Protein AF-A0A538LDL5-F1 (afdb_monomer_lite)

Structure (mmCIF, N/CA/C/O backbone):
data_AF-A0A538LDL5-F1
#
_entry.id   AF-A0A538LDL5-F1
#
loop_
_atom_site.group_PDB
_atom_site.id
_atom_site.type_symbol
_atom_site.label_atom_id
_atom_site.label_alt_id
_atom_site.label_comp_id
_atom_site.label_asym_id
_atom_site.label_entity_id
_atom_site.label_seq_id
_atom_site.pdbx_PDB_ins_code
_atom_site.Cartn_x
_atom_site.Cartn_y
_atom_site.Cartn_z
_atom_site.occupancy
_atom_site.B_iso_or_equiv
_atom_site.auth_seq_id
_atom_site.auth_comp_id
_atom_site.auth_asym_id
_atom_site.auth_atom_id
_atom_site.pdbx_PDB_model_num
ATOM 1 N N . MET A 1 1 ? -12.285 -13.581 -1.130 1.00 51.12 1 MET A N 1
ATOM 2 C CA . MET A 1 1 ? -10.841 -13.663 -0.842 1.00 51.12 1 MET A CA 1
ATOM 3 C C . MET A 1 1 ? -10.325 -14.948 -1.444 1.00 51.12 1 MET A C 1
ATOM 5 O O . MET A 1 1 ? -10.673 -16.023 -0.968 1.00 51.12 1 MET A O 1
ATOM 9 N N . ASP A 1 2 ? -9.623 -14.809 -2.559 1.00 67.19 2 ASP A N 1
ATOM 10 C CA . ASP A 1 2 ? -9.102 -15.915 -3.360 1.00 67.19 2 ASP A CA 1
ATOM 11 C C . ASP A 1 2 ? -7.793 -16.448 -2.744 1.00 67.19 2 ASP A C 1
ATOM 13 O O . ASP A 1 2 ? -7.124 -15.725 -1.998 1.00 67.19 2 ASP A O 1
ATOM 17 N N . SER A 1 3 ? -7.406 -17.694 -3.028 1.00 66.75 3 SER A N 1
ATOM 18 C CA . SER A 1 3 ? -6.153 -18.286 -2.521 1.00 66.75 3 SER A CA 1
ATOM 19 C C . SER A 1 3 ? -4.925 -17.457 -2.907 1.00 66.75 3 SER A C 1
ATOM 21 O O . SER A 1 3 ? -3.996 -17.329 -2.114 1.00 66.75 3 SER A O 1
ATOM 23 N N . HIS A 1 4 ? -4.975 -16.790 -4.062 1.00 65.25 4 HIS A N 1
ATOM 24 C CA . HIS A 1 4 ? -3.918 -15.885 -4.508 1.00 65.25 4 HIS A CA 1
ATOM 25 C C . HIS A 1 4 ? -3.692 -14.686 -3.577 1.00 65.25 4 HIS A C 1
ATOM 27 O O . HIS A 1 4 ? -2.549 -14.283 -3.373 1.00 65.25 4 HIS A O 1
ATOM 33 N N . HIS A 1 5 ? -4.749 -14.129 -2.979 1.00 64.31 5 HIS A N 1
ATOM 34 C CA . HIS A 1 5 ? -4.606 -12.999 -2.053 1.00 64.31 5 HIS A CA 1
ATOM 35 C C . HIS A 1 5 ? -3.970 -13.425 -0.732 1.00 64.31 5 HIS A C 1
ATOM 37 O O . HIS A 1 5 ? -3.163 -12.683 -0.178 1.00 64.31 5 HIS A O 1
ATOM 43 N N . ARG A 1 6 ? -4.278 -14.637 -0.254 1.00 68.62 6 ARG A N 1
ATOM 44 C CA . ARG A 1 6 ? -3.680 -15.188 0.970 1.00 68.62 6 ARG A CA 1
ATOM 45 C C . ARG A 1 6 ? -2.189 -15.490 0.785 1.00 68.62 6 A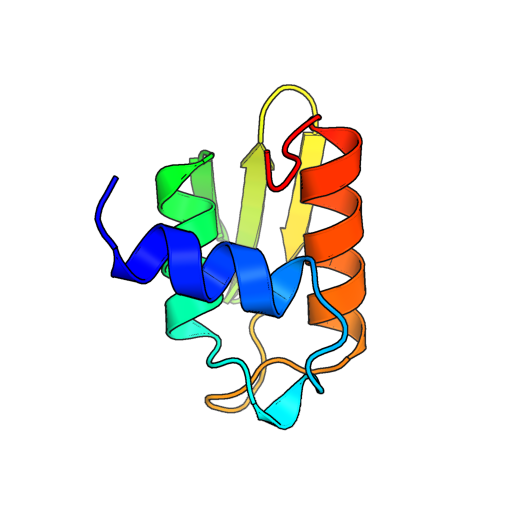RG A C 1
ATOM 47 O O . ARG A 1 6 ? -1.400 -15.139 1.657 1.00 68.62 6 ARG A O 1
ATOM 54 N N . ASP A 1 7 ? -1.798 -16.048 -0.359 1.00 70.69 7 ASP A N 1
ATOM 55 C CA . ASP A 1 7 ? -0.391 -16.345 -0.661 1.00 70.69 7 ASP A CA 1
ATOM 56 C C . ASP A 1 7 ? 0.456 -15.071 -0.785 1.00 70.69 7 ASP A C 1
ATOM 58 O O . ASP A 1 7 ? 1.577 -15.001 -0.275 1.00 70.69 7 ASP A O 1
ATOM 62 N N . THR A 1 8 ? -0.075 -14.035 -1.441 1.00 69.88 8 THR A N 1
ATOM 63 C CA . THR A 1 8 ? 0.596 -12.732 -1.523 1.00 69.88 8 THR A CA 1
ATOM 64 C C . THR A 1 8 ? 0.722 -12.090 -0.144 1.00 69.88 8 THR A C 1
ATOM 66 O O . THR A 1 8 ? 1.801 -11.605 0.197 1.00 69.88 8 THR A O 1
ATOM 69 N N . LEU A 1 9 ? -0.330 -12.149 0.679 1.00 69.88 9 LEU A N 1
ATOM 70 C CA . LEU A 1 9 ? -0.295 -11.641 2.049 1.00 69.88 9 LEU A CA 1
ATOM 71 C C . LEU A 1 9 ? 0.764 -12.366 2.897 1.00 69.88 9 LEU A C 1
ATOM 73 O O . LEU A 1 9 ? 1.535 -11.708 3.587 1.00 69.88 9 LEU A O 1
ATOM 77 N N . GLN A 1 10 ? 0.876 -13.696 2.800 1.00 73.50 10 GLN A N 1
ATOM 78 C CA . GLN A 1 10 ? 1.904 -14.467 3.513 1.00 73.50 10 GLN A CA 1
ATOM 79 C C . GLN A 1 10 ? 3.331 -14.131 3.064 1.00 73.50 10 GLN A C 1
ATOM 81 O O . GLN A 1 10 ? 4.242 -14.114 3.888 1.00 73.50 10 GLN A O 1
ATOM 86 N N . LYS A 1 11 ? 3.554 -13.841 1.778 1.00 70.75 11 LYS A N 1
ATOM 87 C CA . LYS A 1 11 ? 4.877 -13.416 1.288 1.00 70.75 11 LYS A CA 1
ATOM 88 C C . LYS A 1 11 ? 5.243 -12.019 1.774 1.00 70.75 11 LYS A C 1
ATOM 90 O O . LYS A 1 11 ? 6.374 -11.808 2.207 1.00 70.75 11 LYS A O 1
ATOM 95 N N . ILE A 1 12 ? 4.286 -11.092 1.717 1.00 67.56 12 ILE A N 1
ATOM 96 C CA . ILE A 1 12 ? 4.474 -9.713 2.171 1.00 67.56 12 ILE A CA 1
ATOM 97 C C . ILE A 1 12 ? 4.702 -9.690 3.679 1.00 67.56 12 ILE A C 1
ATOM 99 O O . ILE A 1 12 ? 5.670 -9.083 4.110 1.00 67.56 12 ILE A O 1
ATOM 103 N N . LEU A 1 13 ? 3.885 -10.378 4.476 1.00 64.38 13 LEU A N 1
ATOM 104 C CA . LEU A 1 13 ? 4.019 -10.392 5.938 1.00 64.38 13 LEU A CA 1
ATOM 105 C C . LEU A 1 13 ? 5.106 -11.357 6.450 1.00 64.38 13 LEU A C 1
ATOM 107 O O . LEU A 1 13 ? 5.553 -11.236 7.588 1.00 64.38 13 LEU A O 1
ATOM 111 N N . GLY A 1 14 ? 5.566 -12.291 5.616 1.00 66.50 14 GLY A N 1
ATOM 112 C CA . GLY A 1 14 ? 6.749 -13.115 5.868 1.00 66.50 14 GLY A CA 1
ATOM 113 C C . GLY A 1 14 ? 8.067 -12.381 5.584 1.00 66.50 14 GLY A C 1
ATOM 114 O O . GLY A 1 14 ? 8.110 -11.170 5.407 1.00 66.50 14 GLY A O 1
ATOM 115 N N . HIS A 1 15 ? 9.172 -13.128 5.504 1.00 63.78 15 HIS A N 1
ATOM 116 C CA . HIS A 1 15 ? 10.528 -12.608 5.241 1.00 63.78 15 HIS A CA 1
ATOM 117 C C . HIS A 1 15 ? 10.970 -12.777 3.773 1.00 63.78 15 HIS A C 1
ATOM 119 O O . HIS A 1 15 ? 12.152 -12.966 3.485 1.00 63.78 15 HIS A O 1
ATOM 125 N N . ALA A 1 16 ? 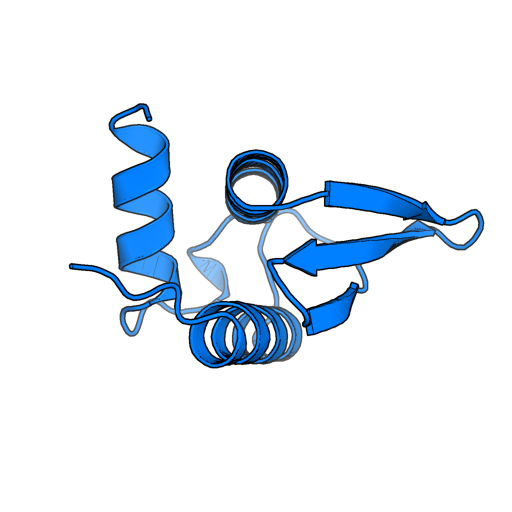10.032 -12.762 2.821 1.00 62.41 16 ALA A N 1
ATOM 126 C CA . ALA A 1 16 ? 10.400 -12.894 1.414 1.00 62.41 16 ALA A CA 1
ATOM 127 C C . ALA A 1 16 ? 11.249 -11.686 0.953 1.00 62.41 16 ALA A C 1
ATOM 129 O O . ALA A 1 16 ? 10.924 -10.549 1.316 1.00 62.41 16 ALA A O 1
ATOM 130 N N . PRO A 1 17 ? 12.307 -11.907 0.147 1.00 68.06 17 PRO A N 1
ATOM 131 C CA . PRO A 1 17 ? 13.036 -10.825 -0.508 1.00 68.06 17 PRO A CA 1
ATOM 132 C C . PRO A 1 17 ? 12.120 -10.026 -1.441 1.00 68.06 17 PRO A C 1
ATOM 134 O O . PRO A 1 17 ? 11.304 -10.619 -2.150 1.00 68.06 17 PRO A O 1
ATOM 137 N N . ALA A 1 18 ? 12.296 -8.703 -1.493 1.00 65.88 18 ALA A N 1
ATOM 138 C CA . ALA A 1 18 ? 11.479 -7.798 -2.310 1.00 65.88 18 ALA A CA 1
ATOM 139 C C . ALA A 1 18 ? 11.436 -8.197 -3.800 1.00 65.88 18 ALA A C 1
ATOM 141 O O . ALA A 1 18 ? 10.369 -8.227 -4.406 1.00 65.88 18 ALA A O 1
ATOM 142 N N . ALA A 1 19 ? 12.566 -8.672 -4.338 1.00 67.94 19 ALA A N 1
ATOM 143 C CA . ALA A 1 19 ? 12.691 -9.163 -5.714 1.00 67.94 19 ALA A CA 1
ATOM 144 C C . ALA A 1 19 ? 11.822 -10.395 -6.057 1.00 67.94 19 ALA A C 1
ATOM 146 O O . ALA A 1 19 ? 11.726 -10.764 -7.223 1.00 67.94 19 ALA A O 1
ATOM 147 N N . ASN A 1 20 ? 11.201 -11.049 -5.068 1.00 75.50 20 ASN A N 1
ATOM 148 C CA . ASN A 1 20 ? 10.302 -12.191 -5.275 1.00 75.50 20 ASN A CA 1
ATOM 149 C C . ASN A 1 20 ? 8.813 -11.810 -5.205 1.00 75.50 20 ASN A C 1
ATOM 151 O O . ASN A 1 20 ? 7.955 -12.700 -5.247 1.00 75.50 20 ASN A O 1
ATOM 155 N N . ILE A 1 21 ? 8.495 -10.524 -5.037 1.00 84.38 21 ILE A N 1
ATOM 156 C CA . ILE A 1 21 ? 7.127 -10.028 -4.907 1.00 84.38 21 ILE A CA 1
ATOM 157 C C . ILE A 1 21 ? 6.844 -9.075 -6.068 1.00 84.38 21 ILE A C 1
ATOM 159 O O . ILE A 1 21 ? 7.391 -7.976 -6.149 1.00 84.38 21 ILE A O 1
ATOM 163 N N . GLU A 1 22 ? 5.945 -9.491 -6.958 1.00 91.50 22 GLU A N 1
ATOM 164 C CA . GLU A 1 22 ? 5.537 -8.653 -8.081 1.00 91.50 22 GLU A CA 1
ATOM 165 C C . GLU A 1 22 ? 4.633 -7.511 -7.602 1.00 91.50 22 GLU A C 1
ATOM 167 O O . GLU A 1 22 ? 3.665 -7.720 -6.864 1.00 91.50 22 GLU A O 1
ATOM 172 N N . TRP A 1 23 ? 4.877 -6.303 -8.106 1.00 93.38 23 TRP A N 1
ATOM 173 C CA . TRP A 1 23 ? 4.077 -5.114 -7.820 1.00 93.38 23 TRP A CA 1
ATOM 174 C C . TRP A 1 23 ? 2.589 -5.323 -8.099 1.00 93.38 23 TRP A C 1
ATOM 176 O O . TRP A 1 23 ? 1.741 -4.909 -7.314 1.00 93.38 23 TRP A O 1
ATOM 186 N N . ARG A 1 24 ? 2.251 -6.038 -9.179 1.00 92.06 24 ARG A N 1
ATOM 187 C CA . ARG A 1 24 ? 0.856 -6.345 -9.526 1.00 92.06 24 ARG A CA 1
ATOM 188 C C . ARG A 1 24 ? 0.143 -7.142 -8.429 1.00 92.06 24 ARG A C 1
ATOM 190 O O . ARG A 1 24 ? -1.056 -6.965 -8.232 1.00 92.06 24 ARG A O 1
ATOM 197 N N . GLN A 1 25 ? 0.866 -8.010 -7.718 1.00 90.69 25 GLN A N 1
ATOM 198 C CA . GLN A 1 25 ? 0.314 -8.763 -6.592 1.00 90.69 25 GLN A CA 1
ATOM 199 C C . GLN A 1 25 ? 0.082 -7.853 -5.383 1.00 90.69 25 GLN A C 1
ATOM 201 O O . GLN A 1 25 ? -0.977 -7.933 -4.765 1.00 90.69 25 GLN A O 1
ATOM 206 N N . VAL A 1 26 ? 1.032 -6.959 -5.086 1.00 91.06 26 VAL A N 1
ATOM 207 C CA . VAL A 1 26 ? 0.893 -5.960 -4.014 1.00 91.06 26 VAL A CA 1
ATOM 208 C C . VAL A 1 26 ? -0.289 -5.038 -4.284 1.00 91.06 26 VAL A C 1
ATOM 210 O O . VAL A 1 26 ? -1.153 -4.897 -3.427 1.00 91.06 26 VAL A O 1
ATOM 213 N N . LEU A 1 27 ? -0.385 -4.479 -5.491 1.00 93.31 27 LEU A N 1
ATOM 214 C CA . LEU A 1 27 ? -1.491 -3.611 -5.884 1.00 93.31 27 LEU A CA 1
ATOM 215 C C . LEU A 1 27 ? -2.842 -4.322 -5.737 1.00 93.31 27 LEU A C 1
ATOM 217 O O . LEU A 1 27 ? -3.746 -3.782 -5.109 1.00 93.31 27 LEU A O 1
ATOM 221 N N . SER A 1 28 ? -2.954 -5.561 -6.229 1.00 92.12 28 SER A N 1
ATOM 222 C CA . SER A 1 28 ? -4.191 -6.338 -6.096 1.00 92.12 28 SER A CA 1
ATOM 223 C C . SER A 1 28 ? -4.566 -6.622 -4.637 1.00 92.12 28 SER A C 1
ATOM 225 O O . SER A 1 28 ? -5.753 -6.663 -4.318 1.00 92.12 28 SER A O 1
ATOM 227 N N . LEU A 1 29 ? -3.585 -6.807 -3.744 1.00 90.69 29 LEU A N 1
ATOM 228 C CA . LEU A 1 29 ? -3.848 -6.913 -2.309 1.00 90.69 29 LEU A CA 1
ATOM 229 C C . LEU A 1 29 ? -4.361 -5.583 -1.744 1.00 90.69 29 LEU A C 1
ATOM 231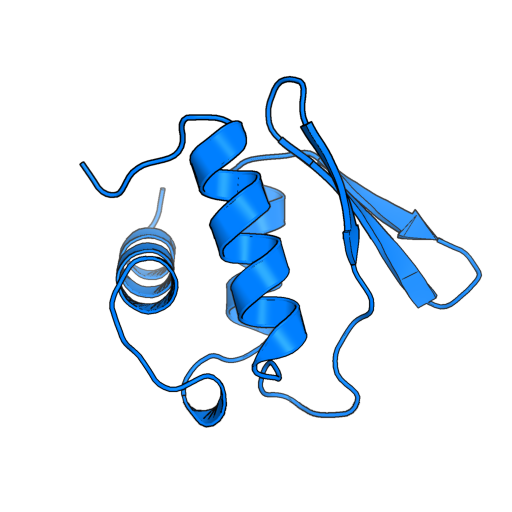 O O . LEU A 1 29 ? -5.368 -5.584 -1.043 1.00 90.69 29 LEU A O 1
ATOM 235 N N . LEU A 1 30 ? -3.696 -4.466 -2.050 1.00 93.00 30 LEU A N 1
ATOM 236 C CA . LEU A 1 30 ? -4.075 -3.137 -1.557 1.00 93.00 30 LEU A CA 1
ATOM 237 C C . LEU A 1 30 ? -5.489 -2.742 -2.004 1.00 93.00 30 LEU A C 1
ATOM 239 O O . LEU A 1 30 ? -6.267 -2.243 -1.196 1.00 93.00 30 LEU A O 1
ATOM 243 N N . GLU A 1 31 ? -5.853 -3.041 -3.250 1.00 93.25 31 GLU A N 1
ATOM 244 C CA . GLU A 1 31 ? -7.213 -2.862 -3.778 1.00 93.25 31 GLU A CA 1
ATOM 245 C C . GLU A 1 31 ? -8.248 -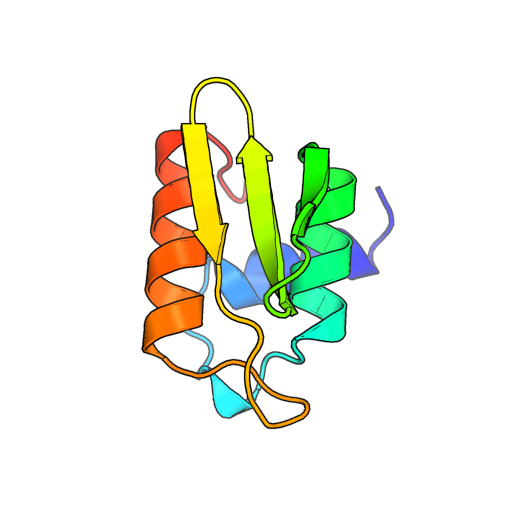3.768 -3.092 1.00 93.25 31 GLU A C 1
ATOM 247 O O . GLU A 1 31 ? -9.426 -3.423 -3.028 1.00 93.25 31 GLU A O 1
ATOM 252 N N . ALA A 1 32 ? -7.833 -4.931 -2.581 1.00 91.44 32 ALA A N 1
ATOM 253 C CA . ALA A 1 32 ? -8.719 -5.854 -1.876 1.00 91.44 32 ALA A CA 1
ATOM 254 C C . ALA A 1 32 ? -8.963 -5.457 -0.411 1.00 91.44 32 ALA A C 1
ATOM 256 O O . ALA A 1 32 ? -10.013 -5.794 0.137 1.00 91.44 32 ALA A O 1
ATOM 257 N N . VAL A 1 33 ? -8.000 -4.790 0.235 1.00 89.75 33 VAL A N 1
ATOM 258 C CA . VAL A 1 33 ? -8.066 -4.446 1.670 1.00 89.75 33 VAL A CA 1
ATOM 259 C C . VAL A 1 33 ? -8.356 -2.972 1.945 1.00 89.75 33 VAL A C 1
ATOM 261 O O . VAL A 1 33 ? -8.646 -2.613 3.083 1.00 89.75 33 VAL A O 1
ATOM 264 N N . GLY A 1 34 ? -8.292 -2.116 0.928 1.00 92.56 34 GLY A N 1
ATOM 265 C CA . GLY A 1 34 ? -8.433 -0.676 1.079 1.00 92.56 34 GLY A CA 1
ATOM 266 C C . GLY A 1 34 ? -8.922 0.019 -0.184 1.00 92.56 34 GLY A C 1
ATOM 267 O O . GLY A 1 34 ? -9.396 -0.598 -1.134 1.00 92.56 34 GLY A O 1
ATOM 268 N N . THR A 1 35 ? -8.823 1.344 -0.177 1.00 96.00 35 THR A N 1
ATOM 269 C CA . THR A 1 35 ? -9.111 2.185 -1.342 1.00 96.00 35 THR A CA 1
ATOM 270 C C . THR A 1 35 ? -7.803 2.658 -1.956 1.00 96.00 35 THR A C 1
ATOM 272 O O . THR A 1 35 ? -6.977 3.238 -1.259 1.00 96.00 35 THR A O 1
ATOM 275 N N . VAL A 1 36 ? -7.634 2.454 -3.263 1.00 96.44 36 VAL A N 1
ATOM 276 C CA . VAL A 1 36 ? -6.461 2.910 -4.022 1.00 96.44 36 VAL A CA 1
ATOM 277 C C . VAL A 1 36 ? -6.881 4.006 -4.997 1.00 96.44 36 VAL A C 1
ATOM 279 O O . VAL A 1 36 ? -7.797 3.825 -5.801 1.00 96.44 36 VAL A O 1
ATOM 282 N N . ARG A 1 37 ? -6.203 5.154 -4.949 1.00 96.31 37 ARG A N 1
ATOM 283 C CA . ARG A 1 37 ? -6.410 6.287 -5.856 1.00 96.31 37 ARG A CA 1
ATOM 284 C C . ARG A 1 37 ? -5.127 6.569 -6.626 1.00 96.31 37 ARG A C 1
ATOM 286 O O . ARG A 1 37 ? -4.076 6.819 -6.044 1.00 96.31 37 ARG A O 1
ATOM 293 N N . HIS A 1 38 ? -5.228 6.578 -7.949 1.00 93.75 38 HIS A N 1
ATOM 294 C CA . HIS A 1 38 ? -4.120 6.963 -8.817 1.00 93.75 38 HIS A CA 1
ATOM 295 C C . HIS A 1 38 ? -3.997 8.488 -8.849 1.00 93.75 38 HIS A C 1
ATOM 297 O O . HIS A 1 38 ? -4.942 9.183 -9.228 1.00 93.75 38 HIS A O 1
ATOM 303 N N . GLN A 1 39 ? -2.835 9.011 -8.465 1.00 93.56 39 GLN A N 1
ATOM 304 C CA . GLN A 1 39 ? -2.536 10.433 -8.568 1.00 93.56 39 GLN A CA 1
ATOM 305 C C . GLN A 1 39 ? -1.964 10.786 -9.947 1.00 93.56 39 GLN A C 1
ATOM 307 O O . GLN A 1 39 ? -1.350 9.969 -10.633 1.00 93.56 39 GLN A O 1
ATOM 312 N N . HIS A 1 40 ? -2.110 12.054 -10.338 1.00 89.56 40 HIS A N 1
ATOM 313 C CA . HIS A 1 40 ? -1.626 12.567 -11.625 1.00 89.56 40 HIS A CA 1
ATOM 314 C C . HIS A 1 40 ? -0.102 12.462 -11.813 1.00 89.56 40 HIS A C 1
ATOM 316 O O . HIS A 1 40 ? 0.376 12.460 -12.942 1.00 89.56 40 HIS A O 1
ATOM 322 N N . ASN A 1 41 ? 0.663 12.367 -10.724 1.00 88.75 41 ASN A N 1
ATOM 323 C CA . ASN A 1 41 ? 2.121 12.208 -10.730 1.00 88.75 41 ASN A CA 1
ATOM 324 C C . ASN A 1 41 ? 2.575 10.736 -10.838 1.00 88.75 41 ASN A C 1
ATOM 326 O O . ASN A 1 41 ? 3.762 10.458 -10.677 1.00 88.75 41 ASN A O 1
ATOM 330 N N . GLY A 1 42 ? 1.647 9.800 -11.059 1.00 89.81 42 GLY A N 1
ATOM 331 C CA . GLY A 1 42 ? 1.932 8.367 -11.135 1.00 89.81 42 GLY A CA 1
ATOM 332 C C . GLY A 1 42 ? 2.087 7.675 -9.779 1.00 89.81 42 GLY A C 1
ATOM 333 O O . GLY A 1 42 ? 2.327 6.473 -9.755 1.00 89.81 42 GLY A O 1
ATOM 334 N N . LYS A 1 43 ? 1.936 8.391 -8.656 1.00 94.69 43 LYS A N 1
ATOM 335 C CA . LYS A 1 43 ? 1.883 7.786 -7.318 1.00 94.69 43 LYS A CA 1
ATOM 336 C C . LYS A 1 43 ? 0.497 7.218 -7.026 1.0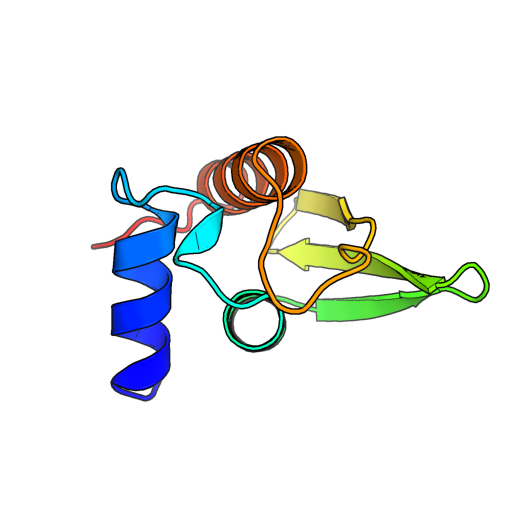0 94.69 43 LYS A C 1
ATOM 338 O O . LYS A 1 43 ? -0.495 7.613 -7.641 1.00 94.69 43 LYS A O 1
ATOM 343 N N . LEU A 1 44 ? 0.432 6.318 -6.054 1.00 95.44 44 LEU A N 1
ATOM 344 C CA . LEU A 1 44 ? -0.814 5.788 -5.519 1.00 95.44 44 LEU A CA 1
ATOM 345 C C . LEU A 1 44 ? -1.042 6.337 -4.123 1.00 95.44 44 LEU A C 1
ATOM 347 O O . LEU A 1 44 ? -0.180 6.207 -3.268 1.00 95.44 44 LEU A O 1
ATOM 351 N N . GLU A 1 45 ? -2.207 6.915 -3.885 1.00 96.69 45 GLU A N 1
ATOM 352 C CA . GLU A 1 45 ? -2.698 7.162 -2.535 1.00 96.69 45 GLU A CA 1
ATOM 353 C C . GLU A 1 45 ? -3.534 5.960 -2.108 1.00 96.69 45 GLU A C 1
ATOM 355 O O . GLU A 1 45 ? -4.485 5.581 -2.795 1.00 96.69 45 GLU A O 1
ATOM 360 N N . VAL A 1 46 ? -3.146 5.335 -1.004 1.00 96.75 46 VAL A N 1
ATOM 361 C CA . VAL A 1 46 ? -3.757 4.111 -0.501 1.00 96.75 46 VAL A CA 1
ATOM 362 C C . VAL A 1 46 ? -4.276 4.370 0.896 1.00 96.75 46 VAL A C 1
ATOM 364 O O . VAL A 1 46 ? -3.536 4.840 1.752 1.00 96.75 46 VAL A O 1
ATOM 367 N N . THR A 1 47 ? -5.543 4.042 1.121 1.00 95.12 47 THR A N 1
ATOM 368 C CA . THR A 1 47 ? -6.188 4.155 2.429 1.00 95.12 47 THR A CA 1
ATOM 369 C C . THR A 1 47 ? -6.639 2.778 2.895 1.00 95.12 47 THR A C 1
ATOM 371 O O . THR A 1 47 ? -7.446 2.131 2.221 1.00 95.12 47 THR A O 1
ATOM 374 N N . VAL A 1 48 ? -6.151 2.343 4.058 1.00 92.31 48 VAL A N 1
ATOM 375 C CA . VAL A 1 48 ? -6.533 1.086 4.719 1.00 92.31 48 VAL A CA 1
ATOM 376 C C . VAL A 1 48 ? -6.948 1.411 6.154 1.00 92.31 48 VAL A C 1
ATOM 378 O O . VAL A 1 48 ? -6.132 1.825 6.971 1.00 92.31 48 VAL A O 1
ATOM 381 N N . GLY A 1 49 ? -8.232 1.244 6.478 1.00 88.81 49 GLY A N 1
ATOM 382 C CA . GLY A 1 49 ? -8.752 1.657 7.786 1.00 88.81 49 GLY A CA 1
ATOM 383 C C . GLY A 1 49 ? -8.623 3.172 8.000 1.00 88.81 49 GLY 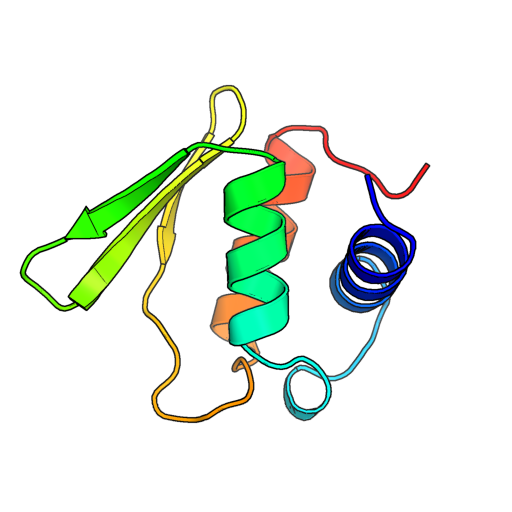A C 1
ATOM 384 O O . GLY A 1 49 ? -9.164 3.948 7.213 1.00 88.81 49 GLY A O 1
ATOM 385 N N . SER A 1 50 ? -7.935 3.585 9.070 1.00 87.62 50 SER A N 1
ATOM 386 C CA . SER A 1 50 ? -7.593 4.989 9.356 1.00 87.62 50 SER A CA 1
ATOM 387 C C . SER A 1 50 ? -6.295 5.456 8.699 1.00 87.62 50 SER A C 1
ATOM 389 O O . SER A 1 50 ? -6.050 6.661 8.646 1.00 87.62 50 SER A O 1
ATOM 391 N N . GLU A 1 51 ? -5.477 4.529 8.202 1.00 89.81 51 GLU A N 1
ATOM 392 C CA . GLU A 1 51 ? -4.152 4.831 7.675 1.00 89.81 51 GLU A CA 1
ATOM 393 C C . GLU A 1 51 ? -4.243 5.229 6.207 1.00 89.81 51 GLU A C 1
ATOM 395 O O . GLU A 1 51 ? -4.978 4.622 5.424 1.00 89.81 51 GLU A O 1
ATOM 400 N N . THR A 1 52 ? -3.507 6.272 5.826 1.00 94.25 52 THR A N 1
ATOM 401 C CA . THR A 1 52 ? -3.377 6.705 4.432 1.00 94.25 52 THR A CA 1
ATOM 402 C C . THR A 1 52 ? -1.917 6.961 4.109 1.00 94.25 52 THR A C 1
ATOM 404 O O . THR A 1 52 ? -1.257 7.745 4.789 1.00 94.25 52 THR A O 1
ATOM 407 N N . GLU A 1 53 ? -1.430 6.335 3.043 1.00 94.62 53 GLU A N 1
ATOM 408 C CA . GLU A 1 53 ? -0.048 6.452 2.598 1.00 94.62 53 GLU A CA 1
ATOM 409 C C . GLU A 1 53 ? 0.032 6.676 1.088 1.00 94.62 53 GLU A C 1
ATOM 411 O O . GLU A 1 53 ? -0.795 6.192 0.311 1.00 94.62 53 GLU A O 1
ATOM 416 N N . VAL A 1 54 ? 1.037 7.441 0.659 1.00 95.19 54 VAL A N 1
ATOM 417 C CA . VAL A 1 54 ? 1.310 7.676 -0.759 1.00 95.19 54 VAL A CA 1
ATOM 418 C C . VAL A 1 54 ? 2.488 6.812 -1.183 1.00 95.19 54 VAL A C 1
ATOM 420 O O . VAL A 1 54 ? 3.638 7.121 -0.878 1.00 95.19 54 VAL A O 1
ATOM 423 N N . LEU A 1 55 ? 2.198 5.763 -1.944 1.00 94.50 55 LEU A N 1
ATOM 424 C CA . LEU A 1 55 ? 3.179 4.826 -2.468 1.00 94.50 55 LEU A CA 1
ATOM 425 C C . LEU A 1 55 ? 3.650 5.256 -3.855 1.00 94.50 55 LEU A C 1
ATOM 427 O O . LEU A 1 55 ? 2.866 5.675 -4.713 1.00 94.50 55 LEU A O 1
ATOM 431 N N . GLN A 1 56 ? 4.947 5.115 -4.098 1.00 94.38 56 GLN A N 1
ATOM 432 C CA . GLN A 1 56 ? 5.519 5.262 -5.427 1.00 94.38 56 GLN A CA 1
ATOM 433 C C . GLN A 1 56 ? 5.633 3.875 -6.074 1.00 94.38 56 GLN A C 1
ATOM 435 O O . GLN A 1 56 ? 6.347 3.032 -5.534 1.00 94.38 56 GLN A O 1
ATOM 440 N N . PRO A 1 57 ? 4.960 3.616 -7.212 1.00 91.81 57 PRO A N 1
ATOM 441 C CA . PRO A 1 57 ? 5.136 2.364 -7.935 1.00 91.81 57 PRO A CA 1
ATOM 442 C C . PRO A 1 57 ? 6.608 2.137 -8.309 1.00 91.81 57 PRO A C 1
ATOM 444 O O . PRO A 1 57 ? 7.297 3.102 -8.669 1.00 91.81 57 PRO A O 1
ATOM 447 N N . PRO A 1 58 ? 7.091 0.884 -8.271 1.00 92.06 58 PRO A N 1
ATOM 448 C CA . PRO A 1 58 ? 8.454 0.580 -8.664 1.00 92.06 58 PRO A CA 1
ATOM 449 C C . PRO A 1 58 ? 8.617 0.784 -10.174 1.00 92.06 58 PRO A C 1
ATOM 451 O O . PRO A 1 58 ? 7.666 0.681 -10.950 1.00 92.06 58 PRO A O 1
ATOM 454 N N . ALA A 1 59 ? 9.848 1.045 -10.614 1.00 89.25 59 ALA A N 1
ATOM 455 C CA . ALA A 1 59 ? 10.148 1.189 -12.040 1.00 89.25 59 ALA A CA 1
ATOM 456 C C . ALA A 1 59 ? 10.054 -0.145 -12.815 1.00 89.25 59 ALA A C 1
ATOM 458 O O . ALA A 1 59 ? 9.939 -0.141 -14.040 1.00 89.25 59 ALA A O 1
ATOM 459 N N . GLY A 1 60 ? 10.142 -1.278 -12.110 1.00 89.00 60 GLY A N 1
ATOM 460 C CA . GLY A 1 60 ? 10.095 -2.630 -12.666 1.00 89.00 60 GLY A CA 1
ATOM 461 C C . GLY A 1 60 ? 8.849 -3.412 -12.250 1.00 89.00 60 GLY A C 1
ATOM 462 O O . GLY A 1 60 ? 7.917 -2.882 -11.653 1.00 89.00 60 GLY A O 1
ATOM 463 N N . LYS A 1 61 ? 8.838 -4.709 -12.574 1.00 89.88 61 LYS A N 1
ATOM 464 C CA . LYS A 1 61 ? 7.728 -5.611 -12.224 1.00 89.88 61 LYS A CA 1
ATOM 465 C C . LYS A 1 61 ? 7.716 -6.018 -10.746 1.00 89.88 61 LYS A C 1
ATOM 467 O O . LYS A 1 61 ? 6.666 -6.410 -10.246 1.00 89.88 61 LYS A O 1
ATOM 472 N N . ASP A 1 62 ? 8.864 -5.937 -10.080 1.00 89.81 62 ASP A N 1
ATOM 473 C CA . ASP A 1 62 ? 9.070 -6.369 -8.700 1.00 89.81 62 ASP A CA 1
ATOM 474 C C . ASP A 1 62 ? 9.136 -5.145 -7.784 1.00 89.81 62 ASP A C 1
ATOM 476 O O . ASP A 1 62 ? 9.573 -4.070 -8.207 1.00 89.81 62 ASP A O 1
ATOM 480 N N . VAL A 1 63 ? 8.685 -5.296 -6.539 1.00 89.50 63 VAL A N 1
ATOM 481 C CA . VAL A 1 63 ? 8.816 -4.230 -5.539 1.00 89.50 63 VAL A CA 1
ATOM 482 C C . VAL A 1 63 ? 10.264 -4.083 -5.085 1.00 89.50 63 VAL A C 1
ATOM 484 O O . VAL A 1 63 ? 11.007 -5.063 -5.000 1.00 89.50 63 VAL A O 1
ATOM 487 N N . ASP A 1 64 ? 10.665 -2.854 -4.774 1.00 88.62 64 ASP A N 1
ATOM 488 C CA . ASP A 1 64 ? 11.905 -2.607 -4.048 1.00 88.62 64 ASP A CA 1
ATOM 489 C C . ASP A 1 64 ? 11.703 -2.760 -2.531 1.00 88.62 64 ASP A C 1
ATOM 491 O O . ASP A 1 64 ? 10.587 -2.901 -2.024 1.00 88.62 64 ASP A O 1
ATOM 495 N N . GLU A 1 65 ? 12.817 -2.804 -1.803 1.00 87.56 65 GLU A N 1
ATOM 496 C CA . GLU A 1 65 ? 12.814 -3.035 -0.361 1.00 87.56 65 GLU A CA 1
ATOM 497 C C . GLU A 1 65 ? 12.100 -1.921 0.410 1.00 87.56 65 GLU A C 1
ATOM 499 O O . GLU A 1 65 ? 11.367 -2.218 1.352 1.00 87.56 65 GLU A O 1
ATOM 504 N N . GLN A 1 66 ? 12.253 -0.663 -0.013 1.00 89.75 66 GLN A N 1
ATOM 505 C CA . GLN A 1 66 ? 11.635 0.475 0.662 1.00 89.75 66 GLN A CA 1
ATOM 506 C C . GLN A 1 66 ? 10.114 0.411 0.530 1.00 89.75 66 GLN A C 1
ATOM 508 O O . GLN A 1 66 ? 9.404 0.453 1.531 1.00 89.75 66 GLN A O 1
ATOM 513 N N . LEU A 1 67 ? 9.623 0.198 -0.690 1.00 91.19 67 LEU A N 1
ATOM 514 C CA . LEU A 1 67 ? 8.199 0.050 -0.958 1.00 91.19 67 LEU A CA 1
ATOM 515 C C . LEU A 1 67 ? 7.586 -1.122 -0.178 1.00 91.19 67 LEU A C 1
ATOM 517 O O . LEU A 1 67 ? 6.462 -1.026 0.313 1.00 91.19 67 LEU A O 1
ATOM 521 N N . LEU A 1 68 ? 8.316 -2.232 -0.038 1.00 88.62 68 LEU A N 1
ATOM 522 C CA . LEU A 1 68 ? 7.853 -3.371 0.752 1.00 88.62 68 LEU A CA 1
ATOM 523 C C . LEU A 1 68 ? 7.780 -3.049 2.253 1.00 88.62 68 LEU A C 1
ATOM 525 O O . LEU A 1 68 ? 6.844 -3.493 2.920 1.00 88.62 68 LEU A O 1
ATOM 529 N N . VAL A 1 69 ? 8.746 -2.298 2.789 1.00 89.69 69 VAL A N 1
ATOM 530 C CA . VAL A 1 69 ? 8.736 -1.836 4.186 1.00 89.69 69 VAL A CA 1
ATOM 531 C C . VAL A 1 69 ? 7.551 -0.906 4.444 1.00 89.69 69 VAL A C 1
ATOM 533 O O . VAL A 1 69 ? 6.832 -1.126 5.420 1.00 89.69 69 VAL A O 1
ATOM 536 N N . ASP A 1 70 ? 7.306 0.057 3.556 1.00 91.00 70 ASP A N 1
ATOM 537 C CA . ASP A 1 70 ? 6.199 1.014 3.671 1.00 91.00 70 ASP A CA 1
ATOM 538 C C . ASP A 1 70 ? 4.847 0.275 3.665 1.00 91.00 70 ASP A C 1
ATOM 540 O O . ASP A 1 70 ? 4.046 0.398 4.592 1.00 91.00 70 ASP A O 1
ATOM 544 N N . VAL A 1 71 ? 4.644 -0.644 2.711 1.00 90.44 71 VAL A N 1
ATOM 545 C CA . VAL A 1 71 ? 3.425 -1.471 2.645 1.00 90.44 71 VAL A CA 1
ATOM 546 C C . VAL A 1 71 ? 3.242 -2.335 3.898 1.00 90.44 71 VAL A C 1
ATOM 548 O O . VAL A 1 71 ? 2.133 -2.422 4.428 1.00 90.44 71 VAL A O 1
ATOM 551 N N . ARG A 1 72 ? 4.306 -2.984 4.396 1.00 89.25 72 ARG A N 1
ATOM 552 C CA . ARG A 1 72 ? 4.241 -3.793 5.629 1.00 89.25 72 ARG A CA 1
ATOM 553 C C . ARG A 1 72 ? 3.818 -2.953 6.824 1.00 89.25 72 ARG A C 1
ATOM 555 O O . ARG A 1 72 ? 2.982 -3.397 7.614 1.00 89.25 72 ARG A O 1
ATOM 562 N N . ARG A 1 73 ? 4.408 -1.767 6.957 1.00 89.56 73 ARG A N 1
ATOM 563 C CA . ARG A 1 73 ? 4.107 -0.831 8.032 1.00 89.56 73 ARG A CA 1
ATOM 564 C C . ARG A 1 73 ? 2.643 -0.400 7.969 1.00 89.56 73 ARG A C 1
ATOM 566 O O . ARG A 1 73 ? 1.941 -0.628 8.947 1.00 89.56 73 ARG A O 1
ATOM 573 N N . MET A 1 74 ? 2.166 0.082 6.821 1.00 91.31 74 MET A N 1
ATOM 574 C CA . MET A 1 74 ? 0.768 0.496 6.635 1.00 91.31 74 MET A CA 1
ATOM 575 C C . MET A 1 74 ? -0.227 -0.614 6.984 1.00 91.31 74 MET A C 1
ATOM 577 O O . MET A 1 74 ? -1.180 -0.389 7.725 1.00 91.31 74 MET A O 1
ATOM 581 N N . LEU A 1 75 ? -0.015 -1.831 6.469 1.00 88.62 75 LEU A N 1
ATOM 582 C CA . LEU A 1 75 ? -0.919 -2.955 6.733 1.00 88.62 75 LEU A CA 1
ATOM 583 C C . LEU A 1 75 ? -0.941 -3.325 8.221 1.00 88.62 75 LEU A C 1
ATOM 585 O O . LEU A 1 75 ? -2.009 -3.585 8.772 1.00 88.62 75 LEU A O 1
ATOM 589 N N . THR A 1 76 ? 0.222 -3.309 8.876 1.00 87.25 76 THR A N 1
ATOM 590 C CA . THR A 1 76 ? 0.338 -3.608 10.309 1.00 87.25 76 THR A CA 1
ATOM 591 C C . THR A 1 76 ? -0.316 -2.519 11.163 1.00 87.25 76 THR A C 1
ATOM 593 O O . THR A 1 76 ? -1.046 -2.843 12.098 1.00 87.25 76 THR A O 1
ATOM 596 N N . GLU A 1 77 ? -0.098 -1.241 10.834 1.00 88.94 77 GLU A N 1
ATOM 597 C CA . GLU A 1 77 ? -0.716 -0.086 11.506 1.00 88.94 77 GLU A CA 1
ATOM 598 C C . GLU A 1 77 ? -2.246 -0.092 11.338 1.00 88.94 77 GLU A C 1
ATOM 600 O O . GLU A 1 77 ? -2.972 0.177 12.293 1.00 88.94 77 GLU A O 1
ATOM 605 N N . ALA A 1 78 ? -2.749 -0.539 10.183 1.00 87.94 78 ALA A N 1
ATOM 606 C CA . ALA A 1 78 ? -4.176 -0.755 9.942 1.00 87.94 78 ALA A CA 1
ATOM 607 C C . ALA A 1 78 ? -4.755 -2.018 10.624 1.00 87.94 78 ALA A C 1
ATOM 609 O O . ALA A 1 78 ? -5.937 -2.329 10.456 1.00 87.94 78 ALA A O 1
ATOM 610 N N . GLY A 1 79 ? -3.945 -2.769 11.380 1.00 85.25 79 GLY A N 1
ATOM 611 C CA . GLY A 1 79 ? -4.367 -3.978 12.090 1.00 85.25 79 GLY A CA 1
ATOM 612 C C . GLY A 1 79 ? -4.549 -5.213 11.201 1.00 85.25 79 GLY A C 1
ATOM 613 O O . GLY A 1 79 ? -5.115 -6.209 11.653 1.00 85.25 79 GLY A O 1
ATOM 614 N N . ILE A 1 80 ? -4.073 -5.181 9.951 1.00 79.81 80 ILE A N 1
ATOM 615 C CA . ILE A 1 80 ? -4.099 -6.334 9.049 1.00 79.81 80 ILE A CA 1
ATOM 616 C C . ILE A 1 80 ? -2.903 -7.229 9.361 1.00 79.81 80 ILE A C 1
ATOM 618 O O . ILE A 1 80 ? -1.763 -6.937 9.007 1.00 79.81 80 ILE A O 1
ATOM 622 N N . THR A 1 81 ? -3.179 -8.357 10.009 1.00 70.88 81 THR A N 1
ATOM 623 C CA . THR A 1 81 ? -2.190 -9.396 10.300 1.00 70.88 81 THR A CA 1
ATOM 624 C C . THR A 1 81 ? -2.538 -10.684 9.556 1.00 70.88 81 THR A C 1
ATOM 626 O O . THR A 1 81 ? -3.701 -10.964 9.254 1.00 70.88 81 THR A O 1
ATOM 629 N N . SER A 1 82 ? -1.521 -11.478 9.216 1.00 54.94 82 SER A N 1
ATOM 630 C CA . SER A 1 82 ? -1.693 -12.839 8.704 1.00 54.94 82 SER A CA 1
ATOM 631 C C . SER A 1 82 ? -2.157 -13.733 9.854 1.00 54.94 82 SER A C 1
ATOM 633 O O . SER A 1 82 ? -1.325 -14.347 10.521 1.00 54.94 82 SER A O 1
ATOM 635 N N . GLY A 1 83 ? -3.460 -13.719 10.132 1.00 41.28 83 GLY A N 1
ATOM 636 C CA . GLY A 1 83 ? -4.123 -14.693 11.003 1.00 41.28 83 GLY A CA 1
ATOM 637 C C . GLY A 1 83 ? -4.160 -16.089 10.398 1.00 41.28 83 GLY A C 1
ATOM 638 O O . GLY A 1 83 ? -4.240 -16.196 9.150 1.00 41.28 83 GLY A O 1
#

pLDDT: mean 84.06, std 12.41, range [41.28, 96.75]

Foldseek 3Di:
DDPLLLVLQCCLLDPHAQQVHFLVSLVVNQVVQWDWDQDPVRWIWGDHAPDTDIAHRDPDRTGHPVSSVVSNVRCVVSVNDSD

Sequence (83 aa):
MDSHHRDTLQKILGHAPAANIEWRQVLSLLEAVGTVRHQHNGKLEVTVGSETEVLQPPAGKDVDEQLLVDVRRMLTEAGITSG

Secondary structure (DSSP, 8-state):
--HHHHHHHHHHHTT--GGGSBHHHHHHHHHHHSEEEE-TTS-EEEEETTEEEEEPPPSSSB--HHHHHHHHHHHHHTT----

Radius of gyration: 11.75 Å; chains: 1; bounding box: 24×31×25 Å